Protein AF-A0A916WXG1-F1 (afdb_monomer_lite)

InterPro domains:
  IPR025528 BrnA antitoxin of type II toxin-antitoxin system [PF14384] (6-69)

Secondary structure (DSSP, 8-state):
--S--TTS---SPP--HHHHHH------SPPPPSSPPPP------HHHHHHHHHT-TTHHHHHHHHHHHHHHTT--

pLDDT: mean 81.83, std 13.0, range [47.47, 96.0]

Sequence (76 aa):
MPVFDPELHDDNPAIDADFMAGMKPSRRGRPRLEAPKVEVKIRLDAATVDHLRGSGPGWQTRVNAALADLVAAGRI

Radius of gyration: 24.32 Å; chains: 1; bounding box: 53×29×54 Å

Structure (mmCIF, N/CA/C/O backbone):
data_AF-A0A916WXG1-F1
#
_entry.id   AF-A0A916WXG1-F1
#
loop_
_atom_site.group_PDB
_atom_site.id
_atom_site.type_symbol
_atom_site.label_atom_id
_atom_site.label_alt_id
_atom_site.label_comp_id
_atom_site.label_asym_id
_atom_site.label_entity_id
_atom_site.label_seq_id
_atom_site.pdbx_PDB_ins_code
_atom_site.Cartn_x
_atom_site.Cartn_y
_atom_site.Cartn_z
_atom_site.occupancy
_atom_site.B_iso_or_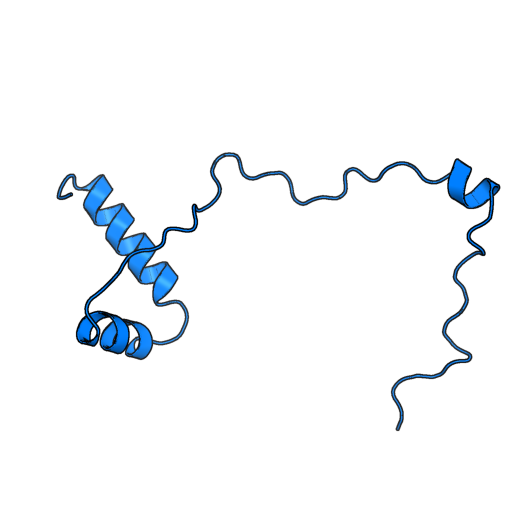equiv
_atom_site.auth_seq_id
_atom_site.auth_comp_id
_atom_site.auth_asym_id
_atom_site.auth_atom_id
_atom_site.pdbx_PDB_model_num
ATOM 1 N N . MET A 1 1 ? 4.675 -18.800 -38.727 1.00 47.47 1 MET A N 1
ATOM 2 C CA . MET A 1 1 ? 5.937 -18.127 -39.091 1.00 47.47 1 MET A CA 1
ATOM 3 C C . MET A 1 1 ? 6.773 -18.020 -37.825 1.00 47.47 1 MET A C 1
ATOM 5 O O . MET A 1 1 ? 6.219 -17.531 -36.843 1.00 47.47 1 MET A O 1
ATOM 9 N N . PRO A 1 2 ? 8.014 -18.528 -37.770 1.00 59.31 2 PRO A N 1
ATOM 10 C CA . PRO A 1 2 ? 8.872 -18.280 -36.617 1.00 59.31 2 PRO A CA 1
ATOM 11 C C . PRO A 1 2 ? 9.224 -16.785 -36.594 1.00 59.31 2 PRO A C 1
ATOM 13 O O . PRO A 1 2 ? 9.573 -16.213 -37.618 1.00 59.31 2 PRO A O 1
ATOM 16 N N . VAL A 1 3 ? 9.057 -16.145 -35.436 1.00 64.94 3 VAL A N 1
ATOM 17 C CA . VAL A 1 3 ? 9.283 -14.698 -35.211 1.00 64.94 3 VAL A CA 1
ATOM 18 C C . VAL A 1 3 ? 10.781 -14.370 -35.084 1.00 64.94 3 VAL A C 1
ATOM 20 O O . VAL A 1 3 ? 11.161 -13.217 -34.918 1.00 64.94 3 VAL A O 1
ATOM 23 N N . PHE A 1 4 ? 11.640 -15.384 -35.165 1.00 62.41 4 PHE A N 1
ATOM 24 C CA . PHE A 1 4 ? 13.076 -15.254 -34.996 1.00 62.41 4 PHE A CA 1
ATOM 25 C C . PHE A 1 4 ? 13.786 -15.616 -36.299 1.00 62.41 4 PHE A C 1
ATOM 27 O O . PHE A 1 4 ? 13.754 -16.775 -36.717 1.00 62.41 4 PHE A O 1
ATOM 34 N N . ASP A 1 5 ? 14.391 -14.604 -36.917 1.00 64.88 5 ASP A N 1
ATOM 35 C CA . ASP A 1 5 ? 15.324 -14.726 -38.033 1.00 64.88 5 ASP A CA 1
ATOM 36 C C . ASP A 1 5 ? 16.754 -14.589 -37.472 1.00 64.88 5 ASP A C 1
ATOM 38 O O . ASP A 1 5 ? 17.132 -13.490 -37.054 1.00 64.88 5 ASP A O 1
ATOM 42 N N . PRO A 1 6 ? 17.529 -15.687 -37.385 1.00 62.91 6 PRO A N 1
ATOM 43 C CA . PRO A 1 6 ? 18.876 -15.660 -36.828 1.00 62.91 6 PRO A CA 1
ATOM 44 C C . PRO A 1 6 ? 19.867 -14.828 -37.653 1.00 62.91 6 PRO A C 1
ATOM 46 O O . PRO A 1 6 ? 20.903 -14.454 -37.114 1.00 62.91 6 PRO A O 1
ATOM 49 N N . GLU A 1 7 ? 19.574 -14.529 -38.924 1.00 63.12 7 GLU A N 1
ATOM 50 C CA . GLU A 1 7 ? 20.455 -13.715 -39.773 1.00 63.12 7 GLU A CA 1
ATOM 51 C C . GLU A 1 7 ? 20.218 -12.204 -39.599 1.00 63.12 7 GLU A C 1
ATOM 53 O O . GLU A 1 7 ? 21.072 -11.402 -39.967 1.00 63.12 7 GLU A O 1
ATOM 58 N N . LEU A 1 8 ? 19.093 -11.798 -38.995 1.00 58.66 8 LEU A N 1
ATOM 59 C CA . LEU A 1 8 ? 18.724 -10.389 -38.791 1.00 58.66 8 LEU A CA 1
ATOM 60 C C . LEU A 1 8 ? 19.218 -9.817 -37.447 1.00 58.66 8 LEU A C 1
ATOM 62 O O . LEU A 1 8 ? 18.905 -8.677 -37.101 1.00 58.66 8 LEU A O 1
ATOM 66 N N . HIS A 1 9 ? 19.937 -10.596 -36.636 1.00 59.50 9 HIS A N 1
ATOM 67 C CA . HIS A 1 9 ? 20.248 -10.190 -35.267 1.00 59.50 9 HIS A CA 1
ATOM 68 C C . HIS A 1 9 ? 21.695 -10.454 -34.856 1.00 59.50 9 HIS A C 1
ATOM 70 O O . HIS A 1 9 ? 21.942 -11.199 -33.914 1.00 59.50 9 HIS A O 1
ATOM 76 N N . ASP A 1 10 ? 22.641 -9.795 -35.530 1.00 61.75 10 ASP A N 1
ATOM 77 C CA . ASP A 1 10 ? 24.005 -9.649 -34.999 1.00 61.75 10 ASP A CA 1
ATOM 78 C C . ASP A 1 10 ? 24.719 -8.357 -35.454 1.00 61.75 10 ASP A C 1
ATOM 80 O O . ASP A 1 10 ? 25.916 -8.339 -35.711 1.00 61.75 10 ASP A O 1
ATOM 84 N N . ASP A 1 11 ? 23.998 -7.231 -35.531 1.00 68.62 11 ASP A N 1
ATOM 85 C CA . ASP A 1 11 ? 24.616 -5.898 -35.710 1.00 68.62 11 ASP A CA 1
ATOM 86 C C . ASP A 1 11 ? 25.226 -5.352 -34.403 1.00 68.62 11 ASP A C 1
ATOM 88 O O . ASP A 1 11 ? 25.590 -4.174 -34.303 1.00 68.62 11 ASP A O 1
ATOM 92 N N . ASN A 1 12 ? 25.289 -6.174 -33.351 1.00 70.50 12 ASN A N 1
ATOM 93 C CA . ASN A 1 12 ? 25.890 -5.746 -32.102 1.00 70.50 12 ASN A CA 1
ATOM 94 C C . ASN A 1 12 ? 27.415 -5.756 -32.277 1.00 70.50 12 ASN A C 1
ATOM 96 O O . ASN A 1 12 ? 27.975 -6.794 -32.631 1.00 70.50 12 ASN A O 1
ATOM 100 N N . PRO A 1 13 ? 28.113 -4.637 -32.025 1.00 69.88 13 PRO A N 1
ATOM 101 C CA . PRO A 1 13 ? 29.565 -4.639 -32.071 1.00 69.88 13 PRO A CA 1
ATOM 102 C C . PRO A 1 13 ? 30.122 -5.717 -31.137 1.00 69.88 13 PRO A C 1
ATOM 104 O O . PRO A 1 13 ? 29.588 -5.957 -30.047 1.00 69.88 13 PRO A O 1
ATOM 107 N N . ALA A 1 14 ? 31.213 -6.354 -31.566 1.00 73.75 14 ALA A N 1
ATOM 108 C CA . ALA A 1 14 ? 31.953 -7.271 -30.718 1.00 73.75 14 ALA A CA 1
ATOM 109 C C . ALA A 1 14 ? 32.306 -6.561 -29.404 1.00 73.75 14 ALA A C 1
ATOM 111 O O . ALA A 1 14 ? 32.755 -5.414 -29.401 1.00 73.75 14 ALA A O 1
ATOM 112 N N . ILE A 1 15 ? 32.084 -7.239 -28.278 1.00 72.88 15 ILE A N 1
ATOM 113 C CA . ILE A 1 15 ? 32.457 -6.724 -26.958 1.00 72.88 15 ILE A CA 1
ATOM 114 C C . ILE A 1 15 ? 33.977 -6.875 -26.823 1.00 72.88 15 ILE A C 1
ATOM 116 O O . ILE A 1 15 ? 34.478 -7.816 -26.207 1.00 72.88 15 ILE A O 1
ATOM 120 N N . ASP A 1 16 ? 34.708 -5.979 -27.476 1.00 81.31 16 ASP A N 1
ATOM 121 C CA . ASP A 1 16 ? 36.162 -5.905 -27.471 1.00 81.31 16 ASP A CA 1
ATOM 122 C C . ASP A 1 16 ? 36.677 -4.898 -26.426 1.00 81.31 16 ASP A C 1
ATOM 124 O O . ASP A 1 16 ? 35.918 -4.262 -25.685 1.00 81.31 16 ASP A O 1
ATOM 128 N N . ALA A 1 17 ? 38.003 -4.799 -26.307 1.00 78.38 17 ALA A N 1
ATOM 129 C CA . ALA A 1 17 ? 38.640 -3.946 -25.307 1.00 78.38 17 ALA A CA 1
ATOM 130 C C . ALA A 1 17 ? 38.319 -2.455 -25.512 1.00 78.38 17 ALA A C 1
ATOM 132 O O . ALA A 1 17 ? 38.172 -1.730 -24.526 1.00 78.38 17 ALA A O 1
ATOM 133 N N . ASP A 1 18 ? 38.154 -2.015 -26.760 1.00 79.94 18 ASP A N 1
ATOM 134 C CA . ASP A 1 18 ? 37.860 -0.623 -27.104 1.00 79.94 18 ASP A CA 1
ATOM 135 C C . ASP A 1 18 ? 36.395 -0.272 -26.798 1.00 79.94 18 ASP A C 1
ATOM 137 O O . ASP A 1 18 ? 36.108 0.780 -26.213 1.00 79.94 18 ASP A O 1
ATOM 141 N N . PHE A 1 19 ? 35.464 -1.187 -27.083 1.00 75.94 19 PHE A N 1
ATOM 142 C CA . PHE A 1 19 ? 34.058 -1.082 -26.697 1.00 75.94 19 PHE A CA 1
ATOM 143 C C . PHE A 1 19 ? 33.895 -1.022 -25.171 1.00 75.94 19 PHE A C 1
ATOM 145 O O . PHE A 1 19 ? 33.167 -0.172 -24.644 1.00 75.94 19 PHE A O 1
ATOM 152 N N . MET A 1 20 ? 34.625 -1.871 -24.443 1.00 75.75 20 MET A N 1
ATOM 153 C CA . MET A 1 20 ? 34.621 -1.889 -22.976 1.00 75.75 20 MET A CA 1
ATOM 154 C C . MET A 1 20 ? 35.271 -0.633 -22.375 1.00 75.75 20 MET A C 1
ATOM 156 O O . MET A 1 20 ? 34.792 -0.131 -21.357 1.00 75.75 20 MET A O 1
ATOM 160 N N . ALA A 1 21 ? 36.313 -0.082 -23.005 1.00 78.62 21 ALA A N 1
ATOM 161 C CA . ALA A 1 21 ? 36.950 1.165 -22.574 1.00 78.62 21 ALA A CA 1
ATOM 162 C C . ALA A 1 21 ? 36.052 2.400 -22.795 1.00 78.62 21 ALA A C 1
ATOM 164 O O . ALA A 1 21 ? 36.105 3.356 -22.017 1.00 78.62 21 ALA A O 1
ATOM 165 N N . GLY A 1 22 ? 35.200 2.378 -23.827 1.00 75.31 22 GLY A N 1
ATOM 166 C CA . GLY A 1 22 ? 34.220 3.430 -24.123 1.00 75.31 22 GLY A CA 1
ATOM 167 C C . GLY A 1 22 ? 32.921 3.347 -23.308 1.00 75.31 22 GLY A C 1
ATOM 168 O O . GLY A 1 22 ? 32.157 4.320 -23.258 1.00 75.31 22 GLY A O 1
ATOM 169 N N . MET A 1 23 ? 32.659 2.216 -22.644 1.00 74.00 23 MET A N 1
ATOM 170 C CA . MET A 1 23 ? 31.470 2.016 -21.817 1.00 74.00 23 MET A CA 1
ATOM 171 C C . MET A 1 23 ? 31.501 2.916 -20.573 1.00 74.00 23 MET A C 1
ATOM 173 O O . MET A 1 23 ? 32.145 2.635 -19.563 1.00 74.00 23 MET A O 1
ATOM 177 N N . LYS A 1 24 ? 30.731 4.009 -20.602 1.00 73.38 24 LYS A N 1
ATOM 178 C CA . LYS A 1 24 ? 30.457 4.803 -19.398 1.00 73.38 24 LYS A CA 1
ATOM 179 C C . LYS A 1 24 ? 29.419 4.078 -18.538 1.00 73.38 24 LYS A C 1
ATOM 181 O O . LYS A 1 24 ? 28.356 3.743 -19.070 1.00 73.38 24 LYS A O 1
ATOM 186 N N . PRO A 1 25 ? 29.650 3.902 -17.221 1.00 67.44 25 PRO A N 1
ATOM 187 C CA . PRO A 1 25 ? 28.644 3.374 -16.312 1.00 67.44 25 PRO A CA 1
ATOM 188 C C . PRO A 1 25 ? 27.396 4.236 -16.420 1.00 67.44 25 PRO A C 1
ATOM 190 O O . PRO A 1 25 ? 27.361 5.397 -16.002 1.00 67.44 25 PRO A O 1
ATOM 193 N N . SER A 1 26 ? 26.366 3.689 -17.048 1.00 66.31 26 SER A N 1
ATOM 194 C CA . SER A 1 26 ? 25.121 4.408 -17.156 1.00 66.31 26 SER A CA 1
ATOM 195 C C . SER A 1 26 ? 24.511 4.434 -15.767 1.00 66.31 26 SER A C 1
ATOM 197 O O . SER A 1 26 ? 24.188 3.390 -15.203 1.00 66.31 26 SER A O 1
ATOM 199 N N . ARG A 1 27 ? 24.297 5.627 -15.209 1.00 61.53 27 ARG A N 1
ATOM 200 C CA . ARG A 1 27 ? 23.507 5.831 -13.983 1.00 61.53 27 ARG A CA 1
ATOM 201 C C . ARG A 1 27 ? 22.011 5.580 -14.256 1.00 61.53 27 ARG A C 1
ATOM 203 O O . ARG A 1 27 ? 21.147 6.297 -13.763 1.00 61.53 27 ARG A O 1
ATOM 210 N N . ARG A 1 28 ? 21.703 4.611 -15.125 1.00 57.97 28 ARG A N 1
ATOM 211 C CA . ARG A 1 28 ? 20.370 4.234 -15.589 1.00 57.97 28 ARG A CA 1
ATOM 212 C C . ARG A 1 28 ? 19.773 3.270 -14.578 1.00 57.97 28 ARG A C 1
ATOM 214 O O . ARG A 1 28 ? 19.759 2.061 -14.756 1.00 57.97 28 ARG A O 1
ATOM 221 N N . GLY A 1 29 ? 19.264 3.861 -13.510 1.00 68.62 29 GLY A N 1
ATOM 222 C CA . GLY A 1 29 ? 18.166 3.310 -12.734 1.00 68.62 29 GLY A CA 1
ATOM 223 C C . GLY A 1 29 ? 17.077 4.370 -12.631 1.00 68.62 29 GLY A C 1
ATOM 224 O O . GLY A 1 29 ? 17.370 5.567 -12.702 1.00 68.62 29 GLY A O 1
ATOM 225 N N . ARG A 1 30 ? 15.817 3.954 -12.454 1.00 68.44 30 ARG A N 1
ATOM 226 C CA . ARG A 1 30 ? 14.771 4.872 -11.979 1.00 68.44 30 ARG A CA 1
ATOM 227 C C . ARG A 1 30 ? 15.315 5.578 -10.722 1.00 68.44 30 ARG A C 1
ATOM 229 O O . ARG A 1 30 ? 15.871 4.878 -9.870 1.00 68.44 30 ARG A O 1
ATOM 236 N N . PRO A 1 31 ? 15.184 6.913 -10.593 1.00 76.06 31 PRO A N 1
ATOM 237 C CA . PRO A 1 31 ? 15.555 7.611 -9.368 1.00 76.06 31 PRO A CA 1
ATOM 238 C C . PRO A 1 31 ? 14.991 6.873 -8.154 1.00 76.06 31 PRO A C 1
ATOM 240 O O . PRO A 1 31 ? 13.825 6.466 -8.169 1.00 76.06 31 PRO A O 1
ATOM 243 N N . ARG A 1 32 ? 15.825 6.641 -7.134 1.00 68.81 32 ARG A N 1
ATOM 244 C CA . ARG A 1 32 ? 15.357 6.011 -5.895 1.00 68.81 32 ARG A CA 1
ATOM 245 C C . ARG A 1 32 ? 14.247 6.892 -5.327 1.00 68.81 32 ARG A C 1
ATOM 247 O O .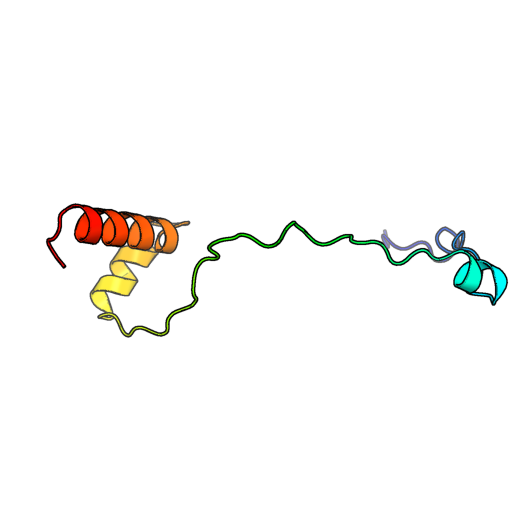 ARG A 1 32 ? 14.454 8.089 -5.161 1.00 68.81 32 ARG A O 1
ATOM 254 N N . LEU A 1 33 ? 13.072 6.311 -5.085 1.00 78.56 33 LEU A N 1
ATOM 255 C CA . LEU A 1 33 ? 12.005 7.013 -4.374 1.00 78.56 33 LEU A CA 1
ATOM 256 C C . LEU A 1 33 ? 12.513 7.345 -2.966 1.00 78.56 33 LEU A C 1
ATOM 258 O O . LEU A 1 33 ? 13.087 6.469 -2.322 1.00 78.56 33 LEU A O 1
ATOM 262 N N . GLU A 1 34 ? 12.279 8.567 -2.488 1.00 77.00 34 GLU A N 1
ATOM 263 C CA . GLU A 1 34 ? 12.656 8.967 -1.123 1.00 77.00 34 GLU A CA 1
ATOM 264 C C . GLU A 1 34 ? 11.897 8.162 -0.059 1.00 77.00 34 GLU A C 1
ATOM 266 O O . GLU A 1 34 ? 12.468 7.779 0.956 1.00 77.00 34 GLU A O 1
ATOM 271 N N . ALA A 1 35 ? 10.633 7.831 -0.331 1.00 80.94 35 ALA A N 1
ATOM 272 C CA . ALA A 1 35 ? 9.789 7.014 0.533 1.00 80.94 35 ALA A CA 1
ATOM 273 C C . ALA A 1 35 ? 9.130 5.885 -0.282 1.00 80.94 35 ALA A C 1
ATOM 275 O O . ALA A 1 35 ? 8.011 6.041 -0.781 1.00 80.94 35 ALA A O 1
ATOM 276 N N . PRO A 1 36 ? 9.823 4.753 -0.501 1.00 82.88 36 PRO A N 1
ATOM 277 C CA . PRO A 1 36 ? 9.232 3.610 -1.180 1.00 82.88 36 PRO A CA 1
ATOM 278 C C . PRO A 1 36 ? 8.152 2.958 -0.309 1.00 82.88 36 PRO A C 1
ATOM 280 O O . PRO A 1 36 ? 8.209 2.989 0.919 1.00 82.88 36 PRO A O 1
ATOM 283 N N . LYS A 1 37 ? 7.178 2.308 -0.955 1.00 84.69 37 LYS A N 1
ATOM 284 C CA . LYS A 1 37 ? 6.231 1.433 -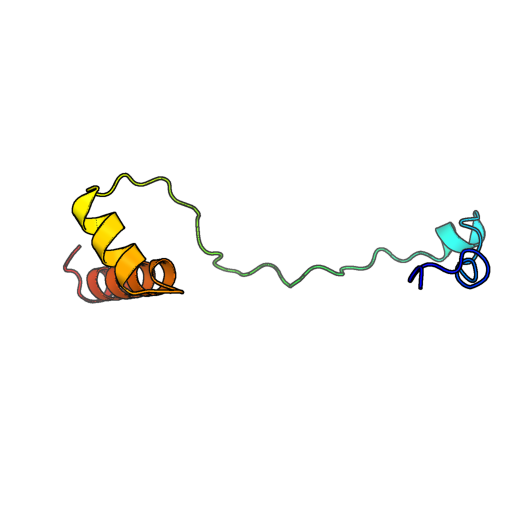0.253 1.00 84.69 37 LYS A CA 1
ATOM 285 C C . LYS A 1 37 ? 7.006 0.298 0.412 1.00 84.69 37 LYS A C 1
ATOM 287 O O . LYS A 1 37 ? 7.810 -0.360 -0.247 1.00 84.69 37 LYS A O 1
ATOM 292 N N . VAL A 1 38 ? 6.748 0.072 1.694 1.00 87.25 38 VAL A N 1
ATOM 293 C CA . VAL A 1 38 ? 7.363 -1.019 2.453 1.00 87.25 38 VAL A CA 1
ATOM 294 C C . VAL A 1 38 ? 6.491 -2.259 2.308 1.00 87.25 38 VAL A C 1
ATOM 296 O O . VAL A 1 38 ? 5.292 -2.214 2.581 1.00 87.25 38 VAL A O 1
ATOM 299 N N . GLU A 1 39 ? 7.079 -3.366 1.858 1.00 86.94 39 GLU A N 1
ATOM 300 C CA . GLU A 1 39 ? 6.400 -4.659 1.872 1.00 86.94 39 GLU A CA 1
ATOM 301 C C . GLU A 1 39 ? 6.308 -5.154 3.318 1.00 86.94 39 GLU A C 1
ATOM 303 O O . GLU A 1 39 ? 7.320 -5.352 3.989 1.00 86.94 39 GLU A O 1
ATOM 308 N N . VAL A 1 40 ? 5.082 -5.345 3.803 1.00 86.94 40 VAL A N 1
ATOM 309 C CA . VAL A 1 40 ? 4.813 -5.800 5.169 1.00 86.94 40 VAL A CA 1
ATOM 310 C C . VAL A 1 40 ? 4.040 -7.109 5.124 1.00 86.94 40 VAL A C 1
ATOM 312 O O . VAL A 1 40 ? 3.048 -7.236 4.407 1.00 86.94 40 VAL A O 1
ATOM 315 N N . LYS A 1 41 ? 4.475 -8.092 5.918 1.00 90.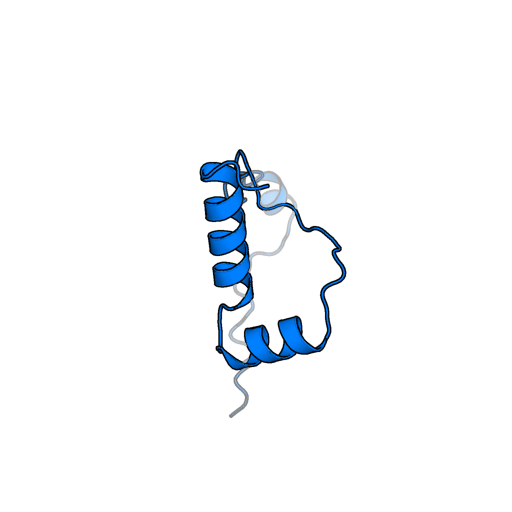00 41 LYS A N 1
ATOM 316 C CA . LYS A 1 41 ? 3.767 -9.367 6.076 1.00 90.00 41 LYS A CA 1
ATOM 317 C C . LYS A 1 41 ? 2.747 -9.239 7.205 1.00 90.00 41 LYS A C 1
ATOM 319 O O . LYS A 1 41 ? 3.112 -9.327 8.373 1.00 90.00 41 LYS A O 1
ATOM 324 N N . ILE A 1 42 ? 1.478 -9.059 6.849 1.00 88.88 42 ILE A N 1
ATOM 325 C CA . ILE A 1 42 ? 0.352 -9.043 7.793 1.00 88.88 42 ILE A CA 1
ATOM 326 C C . ILE A 1 42 ? -0.591 -10.215 7.518 1.00 88.88 42 ILE A C 1
ATOM 328 O O . ILE A 1 42 ? -0.756 -10.637 6.373 1.00 88.88 42 ILE A O 1
ATOM 332 N N . ARG A 1 43 ? -1.209 -10.752 8.573 1.00 91.31 43 ARG A N 1
ATOM 333 C CA . ARG A 1 43 ? -2.294 -11.732 8.452 1.00 91.31 43 ARG A CA 1
ATOM 334 C C . ARG A 1 43 ? -3.622 -10.996 8.557 1.00 91.31 43 ARG A C 1
ATOM 336 O O . ARG A 1 43 ? -3.815 -10.221 9.484 1.00 91.31 43 ARG A O 1
ATOM 343 N N . LEU A 1 44 ? -4.504 -11.244 7.599 1.00 90.19 44 LEU A N 1
ATOM 344 C CA . LEU A 1 44 ? -5.867 -10.725 7.562 1.00 90.19 44 LEU A CA 1
ATOM 345 C C . LEU A 1 44 ? -6.835 -11.907 7.604 1.00 90.19 44 LEU A C 1
ATOM 347 O O . LEU A 1 44 ? -6.491 -12.995 7.133 1.00 90.19 44 LEU A O 1
ATOM 351 N N . ASP A 1 45 ? -8.036 -11.684 8.127 1.00 95.19 45 ASP A N 1
ATOM 352 C CA . ASP A 1 45 ? -9.111 -12.673 8.089 1.00 95.19 45 ASP A CA 1
ATOM 353 C C . ASP A 1 45 ? -9.424 -13.128 6.662 1.00 95.19 45 ASP A C 1
ATOM 355 O O . ASP A 1 45 ? -9.473 -12.326 5.724 1.00 95.19 45 ASP A O 1
ATOM 359 N N . ALA A 1 46 ? -9.681 -14.428 6.508 1.00 93.88 46 ALA A N 1
ATOM 360 C CA . ALA A 1 46 ? -9.932 -15.038 5.205 1.00 93.88 46 ALA A CA 1
ATOM 361 C C . ALA A 1 46 ? -11.150 -14.416 4.504 1.00 93.88 46 ALA A C 1
ATOM 363 O O . ALA A 1 46 ? -11.067 -14.087 3.323 1.00 93.88 46 ALA A O 1
ATOM 364 N N . ALA A 1 47 ? -12.240 -14.178 5.244 1.00 95.50 47 ALA A N 1
ATOM 365 C CA . ALA A 1 47 ? -13.450 -13.542 4.718 1.00 95.50 47 ALA A CA 1
ATOM 366 C C . ALA A 1 47 ? -13.183 -12.114 4.211 1.00 95.50 47 ALA A C 1
ATOM 368 O O . ALA A 1 47 ? -13.677 -11.712 3.159 1.00 95.50 47 ALA A O 1
ATOM 369 N N . THR A 1 48 ? -12.344 -11.361 4.925 1.00 93.00 48 THR A N 1
ATOM 370 C CA . THR A 1 48 ? -11.949 -10.004 4.536 1.00 93.00 48 THR A CA 1
ATOM 371 C C . THR A 1 48 ? -11.119 -10.023 3.257 1.00 93.00 48 THR A C 1
ATOM 373 O O . THR A 1 48 ? -11.374 -9.244 2.340 1.00 93.00 48 THR A O 1
ATOM 376 N N . VAL A 1 49 ? -10.141 -10.929 3.157 1.00 92.88 49 VAL A N 1
ATOM 377 C CA . VAL A 1 49 ? -9.313 -11.070 1.949 1.00 92.88 49 VAL A CA 1
ATOM 378 C C . VAL A 1 49 ? -10.155 -11.483 0.746 1.00 92.88 49 VAL A C 1
ATOM 380 O O . VAL A 1 49 ? -9.930 -10.961 -0.346 1.00 92.88 49 VAL A O 1
ATOM 383 N N . ASP A 1 50 ? -11.111 -12.390 0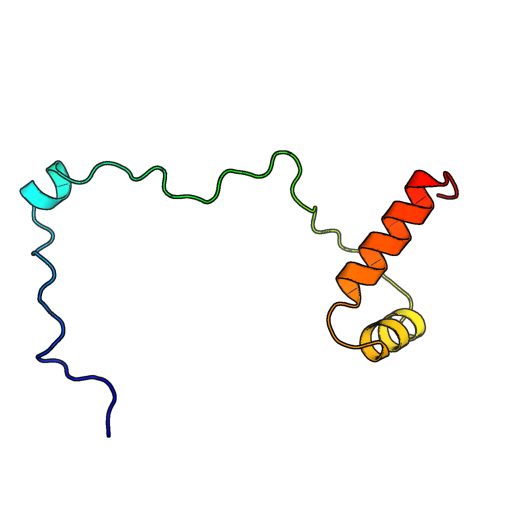.933 1.00 95.62 50 ASP A N 1
ATOM 384 C CA . ASP A 1 50 ? -11.993 -12.849 -0.137 1.00 95.62 50 ASP A CA 1
ATOM 385 C C . ASP A 1 50 ? -12.873 -11.710 -0.667 1.00 95.62 50 ASP A C 1
ATOM 387 O O . ASP A 1 50 ? -12.861 -11.417 -1.863 1.00 95.62 50 ASP A O 1
ATOM 391 N N . HIS A 1 51 ? -13.511 -10.954 0.233 1.00 95.06 51 HIS A N 1
ATOM 392 C CA . HIS A 1 51 ? -14.281 -9.766 -0.134 1.00 95.06 51 HIS A CA 1
ATOM 393 C C . HIS A 1 51 ? -13.430 -8.729 -0.887 1.00 95.06 51 HIS A C 1
ATOM 395 O O . HIS A 1 51 ? -13.833 -8.199 -1.927 1.00 95.06 51 HIS A O 1
ATOM 401 N N . LEU A 1 52 ? -12.213 -8.465 -0.402 1.00 93.31 52 LEU A N 1
ATOM 402 C CA . LEU A 1 52 ? -11.294 -7.528 -1.042 1.00 93.31 52 LEU A CA 1
ATOM 403 C C . LEU A 1 52 ? -10.877 -8.006 -2.434 1.00 93.31 52 LEU A C 1
ATOM 405 O O . LEU A 1 52 ? -10.929 -7.219 -3.377 1.00 93.31 52 LEU A O 1
ATOM 409 N N . ARG A 1 53 ? -10.522 -9.282 -2.607 1.00 93.00 53 ARG A N 1
ATOM 410 C CA . ARG A 1 53 ? -10.207 -9.846 -3.931 1.00 93.00 53 ARG A CA 1
ATOM 411 C C . ARG A 1 53 ? -11.414 -9.789 -4.871 1.00 93.00 53 ARG A C 1
ATOM 413 O O . ARG A 1 53 ? -11.243 -9.434 -6.037 1.00 93.00 53 ARG A O 1
ATOM 420 N N . GLY A 1 54 ? -12.613 -10.056 -4.350 1.00 95.50 54 GLY A N 1
ATOM 421 C CA . GLY A 1 54 ? -13.882 -9.955 -5.070 1.00 95.50 54 GLY A CA 1
ATOM 422 C C . GLY A 1 54 ? -14.205 -8.542 -5.562 1.00 95.50 54 GLY A C 1
ATOM 423 O O . GLY A 1 54 ? -14.861 -8.389 -6.588 1.00 95.50 54 GLY A O 1
ATOM 424 N N . SER A 1 55 ? -13.668 -7.498 -4.916 1.00 92.38 55 SER A N 1
ATOM 425 C CA . SER A 1 55 ? -13.807 -6.107 -5.385 1.00 92.38 55 SER A CA 1
ATOM 426 C C . SER A 1 55 ? -13.040 -5.800 -6.687 1.00 92.38 55 SER A C 1
ATOM 428 O O . SER A 1 55 ? -13.119 -4.688 -7.209 1.00 92.38 55 SER A O 1
ATOM 430 N N . GLY A 1 56 ? -12.285 -6.766 -7.221 1.00 93.50 56 GLY A N 1
ATOM 431 C CA . GLY A 1 56 ? -11.629 -6.683 -8.522 1.00 93.50 56 GLY A CA 1
ATOM 432 C C . GLY A 1 56 ? -10.191 -6.152 -8.475 1.00 93.50 56 GLY A C 1
ATOM 433 O O . GLY A 1 56 ? -9.612 -5.959 -7.397 1.00 93.50 56 GLY A O 1
ATOM 434 N N . PRO A 1 57 ? -9.579 -5.901 -9.648 1.00 94.56 57 PRO A N 1
ATOM 435 C CA . PRO A 1 57 ? -8.199 -5.436 -9.748 1.00 94.56 57 PRO A CA 1
ATOM 436 C C . PRO A 1 57 ? -7.927 -4.186 -8.898 1.00 94.56 57 PRO A C 1
ATOM 438 O O . PRO A 1 57 ? -8.787 -3.319 -8.718 1.00 94.56 57 PRO A O 1
ATOM 441 N N . GLY A 1 58 ? -6.715 -4.097 -8.345 1.00 92.81 58 GLY A N 1
ATOM 442 C CA . GLY A 1 58 ? -6.294 -2.961 -7.518 1.00 92.81 58 GLY A CA 1
ATOM 443 C C . GLY A 1 58 ? -6.819 -2.967 -6.077 1.00 92.81 58 GLY A C 1
ATOM 444 O O . GLY A 1 58 ? -6.665 -1.964 -5.381 1.00 92.81 58 GLY A O 1
ATOM 445 N N . TRP A 1 59 ? -7.396 -4.073 -5.595 1.00 95.12 59 TRP A N 1
ATOM 446 C CA . TRP A 1 59 ? -7.890 -4.173 -4.217 1.00 95.12 59 TRP A CA 1
ATOM 447 C C . TRP A 1 59 ? -6.817 -3.871 -3.162 1.00 95.12 59 TRP A C 1
ATOM 449 O O . TRP A 1 59 ? -7.108 -3.188 -2.188 1.00 95.12 59 TRP A O 1
ATOM 459 N N . GLN A 1 60 ? -5.559 -4.267 -3.380 1.00 92.19 60 GLN A N 1
ATOM 460 C CA . GLN A 1 60 ? -4.450 -3.934 -2.472 1.00 92.19 60 GLN A CA 1
ATOM 461 C C . GLN A 1 60 ? -4.191 -2.423 -2.402 1.00 92.19 60 GLN A C 1
ATOM 463 O O . GLN A 1 60 ? -3.930 -1.882 -1.331 1.00 92.19 60 GLN A O 1
ATOM 468 N N . THR A 1 61 ? -4.307 -1.721 -3.532 1.00 93.81 61 THR A N 1
ATOM 469 C CA . THR A 1 61 ? -4.185 -0.259 -3.581 1.00 93.81 61 THR A CA 1
ATOM 470 C C . THR A 1 61 ? -5.319 0.409 -2.809 1.00 93.81 61 THR A C 1
ATOM 472 O O . THR A 1 61 ? -5.060 1.352 -2.065 1.00 93.81 61 THR A O 1
ATOM 475 N N . ARG A 1 62 ? -6.554 -0.102 -2.932 1.00 93.88 62 ARG A N 1
ATOM 476 C CA . ARG A 1 62 ? -7.708 0.388 -2.158 1.00 93.88 62 ARG A CA 1
ATOM 477 C C . ARG A 1 62 ? -7.531 0.158 -0.657 1.00 93.88 62 ARG A C 1
ATOM 479 O O . ARG A 1 62 ? -7.794 1.068 0.118 1.00 93.88 62 ARG A O 1
ATOM 486 N N . VAL A 1 63 ? -7.022 -1.008 -0.255 1.00 93.62 63 VAL A N 1
ATOM 487 C CA . VAL A 1 63 ? -6.693 -1.300 1.153 1.00 93.62 63 VAL A CA 1
ATOM 488 C C . VAL A 1 63 ? -5.649 -0.321 1.679 1.00 93.62 63 VAL A C 1
ATOM 490 O O . VAL A 1 63 ? -5.830 0.247 2.749 1.00 93.62 63 VAL A O 1
ATOM 493 N N . ASN A 1 64 ? -4.582 -0.079 0.915 1.00 93.69 64 ASN A N 1
ATOM 494 C CA . ASN A 1 64 ? -3.553 0.877 1.309 1.00 93.69 64 ASN A CA 1
ATOM 495 C C . ASN A 1 64 ? -4.113 2.301 1.465 1.00 93.69 64 ASN A C 1
ATOM 497 O O . ASN A 1 64 ? -3.735 2.993 2.402 1.00 93.69 64 ASN A O 1
ATOM 501 N N . ALA A 1 65 ? -5.005 2.735 0.568 1.00 94.38 65 ALA A N 1
ATOM 502 C CA . ALA A 1 65 ? -5.663 4.037 0.675 1.00 94.38 65 ALA A CA 1
ATOM 503 C C . ALA A 1 65 ? -6.540 4.127 1.936 1.00 94.38 65 ALA A C 1
ATOM 505 O O . ALA A 1 65 ? -6.383 5.056 2.717 1.00 94.38 65 ALA A O 1
ATOM 506 N N . ALA A 1 66 ? -7.371 3.113 2.197 1.00 94.12 66 ALA A N 1
ATOM 507 C CA . ALA A 1 66 ? -8.209 3.073 3.393 1.00 94.12 66 ALA A CA 1
ATOM 508 C C . ALA A 1 66 ? -7.382 3.094 4.691 1.00 94.12 66 ALA A C 1
ATOM 510 O O . ALA A 1 66 ? -7.737 3.790 5.638 1.00 94.12 66 ALA A O 1
ATOM 511 N N . LEU A 1 67 ? -6.261 2.365 4.737 1.00 93.12 67 LEU A N 1
ATOM 512 C CA . LEU A 1 67 ? -5.339 2.405 5.875 1.00 93.12 67 LE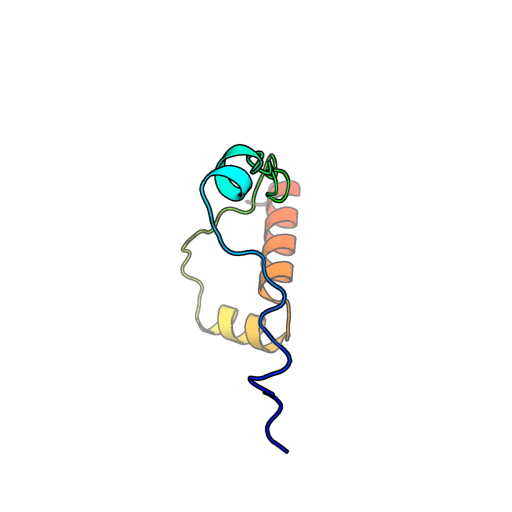U A CA 1
ATOM 513 C C . LEU A 1 67 ? -4.719 3.795 6.050 1.00 93.12 67 LEU A C 1
ATOM 515 O O . LEU A 1 67 ? -4.666 4.291 7.172 1.00 93.12 67 LEU A O 1
ATOM 519 N N . ALA A 1 68 ? -4.302 4.445 4.961 1.00 93.75 68 ALA A N 1
ATOM 520 C CA . ALA A 1 68 ? -3.777 5.808 5.016 1.00 93.75 68 ALA A CA 1
ATOM 521 C C . ALA A 1 68 ? -4.821 6.803 5.555 1.00 93.75 68 ALA A C 1
ATOM 523 O O . ALA A 1 68 ? -4.488 7.628 6.404 1.00 93.75 68 ALA A O 1
ATOM 524 N N . ASP A 1 69 ? -6.084 6.676 5.142 1.00 96.00 69 ASP A N 1
ATOM 525 C CA . ASP A 1 69 ? -7.184 7.517 5.626 1.00 96.00 69 ASP A CA 1
ATOM 526 C C . ASP A 1 69 ? -7.502 7.273 7.111 1.00 96.00 69 ASP A C 1
ATOM 528 O O . ASP A 1 69 ? -7.890 8.193 7.835 1.00 96.00 69 ASP A O 1
ATOM 532 N N . LEU A 1 70 ? -7.364 6.032 7.592 1.00 95.88 70 LEU A N 1
ATOM 533 C CA . LEU A 1 70 ? -7.526 5.703 9.011 1.00 95.88 70 LEU A CA 1
ATOM 534 C C . LEU A 1 70 ? -6.417 6.337 9.862 1.00 95.88 70 LEU A C 1
ATOM 536 O O . LEU A 1 70 ? -6.737 6.939 10.889 1.00 95.88 70 LEU A O 1
ATOM 540 N N . VAL A 1 71 ? -5.160 6.256 9.405 1.00 95.62 71 VAL A N 1
ATOM 541 C CA . VAL A 1 71 ? -3.999 6.887 10.061 1.00 95.62 71 VAL A CA 1
ATOM 542 C C . VAL A 1 71 ? -4.137 8.409 10.062 1.00 95.62 71 VAL A C 1
ATOM 544 O O . VAL A 1 71 ? -3.985 9.042 11.102 1.00 95.62 71 VAL A O 1
ATOM 547 N N . ALA A 1 72 ? -4.480 9.014 8.920 1.00 95.38 72 ALA A N 1
ATOM 548 C CA . ALA A 1 72 ? -4.658 10.464 8.811 1.00 95.38 72 ALA A CA 1
ATOM 549 C C . ALA A 1 72 ? -5.790 10.983 9.714 1.00 95.38 72 ALA A C 1
ATOM 551 O O . ALA A 1 72 ? -5.712 12.092 10.238 1.00 95.38 72 ALA A O 1
ATOM 552 N N . ALA A 1 73 ? -6.826 10.169 9.922 1.00 96.00 73 ALA A N 1
ATOM 553 C CA . ALA A 1 73 ? -7.927 10.470 10.827 1.00 96.00 73 ALA A CA 1
ATOM 554 C C . ALA A 1 73 ? -7.625 10.163 12.309 1.00 96.00 73 ALA A C 1
ATOM 556 O O . ALA A 1 73 ? -8.495 10.402 13.145 1.00 96.00 73 ALA A O 1
ATOM 557 N N . GLY A 1 74 ? -6.458 9.599 12.645 1.00 95.19 74 GLY A N 1
ATOM 558 C CA . GLY A 1 74 ? -6.096 9.223 14.019 1.00 95.19 74 GLY A CA 1
ATOM 559 C C . GLY A 1 74 ? -6.992 8.138 14.625 1.00 95.19 74 GLY A C 1
ATOM 560 O O . GLY A 1 74 ? -7.181 8.092 15.838 1.00 95.19 74 GLY A O 1
ATOM 561 N N . ARG A 1 75 ? -7.605 7.299 13.782 1.00 92.62 75 ARG A N 1
ATOM 562 C CA . ARG A 1 75 ? -8.462 6.182 14.221 1.00 92.62 75 ARG A CA 1
ATOM 563 C C . ARG A 1 75 ? -7.665 4.914 14.524 1.00 92.62 75 ARG A C 1
ATOM 565 O O . ARG A 1 75 ? -8.225 3.980 15.095 1.00 92.62 75 ARG A O 1
ATOM 572 N N . ILE A 1 76 ? -6.398 4.901 14.115 1.00 84.88 76 ILE A N 1
ATOM 573 C CA . ILE A 1 76 ? -5.377 3.887 14.384 1.00 84.88 76 ILE A CA 1
ATOM 574 C C . ILE A 1 76 ? -4.021 4.562 14.568 1.00 84.88 76 ILE A C 1
ATOM 576 O O . ILE A 1 76 ? -3.874 5.706 14.075 1.00 84.88 76 ILE A O 1
#

Organism: NCBI:txid1779358

Foldseek 3Di:
DPPDDPVVPDPDPDPDPVVVVPDDPPPPDDPDDPDDDDDDDDDDDPVVVVVLVVVDPCSVVVVVVVVVVCVVVVVD